Protein 9FN1 (pdb70)

Solvent-accessible surface area: 13747 Å² total; per-residue (Å²): 165,157,74,66,102,38,68,85,16,92,72,94,18,129,116,52,36,91,65,20,155,65,65,67,144,114,6,81,95,13,97,123,45,1,103,94,0,79,188,107,51,58,136,106,137,0,141,72,60,60,107,95,32,131,45,34,49,69,120,30,82,171,14,64,101,88,79,47,135,57,78,177,106,18,98,65,84,86,94,31,97,113,110,72,127,57,44,73,112,130,110,40,103,144,67,104,111,124,135,107,63,74,113,58,25,112,84,116,93,65,87,116,59,111,57,62,101,95,123,99,70,110,121,112,98,48,55,99,122,150,61,33,78,70,137,102,75,141,45,132,99,114,95,124,132,85,93,89,84,89,54,68,109,103,127,84,149,90

Structure (mmCIF, N/CA/C/O backbone):
data_9FN1
#
_entry.id   9FN1
#
_cell.length_a   1.00
_cell.length_b   1.00
_cell.length_c   1.00
_cell.angle_alpha   90.00
_cell.angle_beta   90.00
_cell.angle_gamma   90.00
#
_symmetry.space_group_name_H-M   'P 1'
#
loop_
_atom_site.group_PDB
_atom_site.id
_atom_site.type_symbol
_atom_site.label_atom_id
_atom_site.label_alt_id
_atom_site.label_comp_id
_atom_site.label_asym_id
_atom_site.label_entity_id
_atom_site.label_seq_id
_atom_site.pdbx_PDB_ins_code
_atom_site.Cartn_x
_atom_site.Cartn_y
_atom_site.Cartn_z
_atom_site.occupancy
_atom_site.B_iso_or_equiv
_atom_site.auth_seq_id
_atom_site.auth_comp_id
_atom_site.auth_asym_id
_atom_site.auth_atom_id
_atom_site.pdbx_PDB_model_num
ATOM 1 N N . GLU A 1 15 ? 475.979 522.662 457.889 1.00 133.52 15 GLU U N 1
ATOM 2 C CA . GLU A 1 15 ? 475.852 523.535 459.048 1.00 133.52 15 GLU U CA 1
ATOM 3 C C . GLU A 1 15 ? 476.554 524.862 458.802 1.00 133.52 15 GLU U C 1
ATOM 4 O O . GLU A 1 15 ? 477.719 525.054 459.161 1.00 133.52 15 GLU U O 1
ATOM 10 N N . LYS A 1 16 ? 475.807 525.774 458.180 1.00 131.52 16 LYS U N 1
ATOM 11 C CA . LYS A 1 16 ? 476.386 527.020 457.693 1.00 131.52 16 LYS U CA 1
ATOM 12 C C . LYS A 1 16 ? 476.903 527.869 458.844 1.00 131.52 16 LYS U C 1
ATOM 13 O O . LYS A 1 16 ? 477.945 528.524 458.729 1.00 131.52 16 LYS U O 1
ATOM 19 N N . ALA A 1 17 ? 476.194 527.856 459.971 1.00 118.65 17 ALA U N 1
ATOM 20 C CA . ALA A 1 17 ? 476.735 528.442 461.188 1.00 118.65 17 ALA U CA 1
ATOM 21 C C . ALA A 1 17 ? 478.047 527.774 461.559 1.00 118.65 17 ALA U C 1
ATOM 22 O O . ALA A 1 17 ? 479.068 528.442 461.761 1.00 118.65 17 ALA U O 1
ATOM 24 N N . ASN A 1 18 ? 478.049 526.443 461.612 1.00 120.42 18 ASN U N 1
ATOM 25 C CA . ASN A 1 18 ? 479.298 525.745 461.858 1.00 120.42 18 ASN U CA 1
ATOM 26 C C . ASN A 1 18 ? 480.287 525.994 460.737 1.00 120.42 18 ASN U C 1
ATOM 27 O O . ASN A 1 18 ? 481.499 525.961 460.964 1.00 120.42 18 ASN U O 1
ATOM 32 N N . LEU A 1 19 ? 479.797 526.283 459.533 1.00 113.83 19 LEU U N 1
ATOM 33 C CA . LEU A 1 19 ? 480.702 526.667 458.461 1.00 113.83 19 LEU U CA 1
ATOM 34 C C . LEU A 1 19 ? 481.402 527.978 458.783 1.00 113.83 19 LEU U C 1
ATOM 35 O O . LEU A 1 19 ? 482.616 528.110 458.607 1.00 113.83 19 LEU U O 1
ATOM 40 N N . ILE A 1 20 ? 480.649 528.971 459.239 1.00 104.74 20 ILE U N 1
ATOM 41 C CA . ILE A 1 20 ? 481.283 530.209 459.663 1.00 104.74 20 ILE U CA 1
ATOM 42 C C . ILE A 1 20 ? 482.029 530.016 460.974 1.00 104.74 20 ILE U C 1
ATOM 43 O O . ILE A 1 20 ? 483.055 530.657 461.217 1.00 104.74 20 ILE U O 1
ATOM 48 N N . THR A 1 21 ? 481.543 529.121 461.830 1.00 100.09 21 THR U N 1
ATOM 49 C CA . THR A 1 21 ? 482.306 528.701 463.001 1.00 100.09 21 THR U CA 1
ATOM 50 C C . THR A 1 21 ? 483.6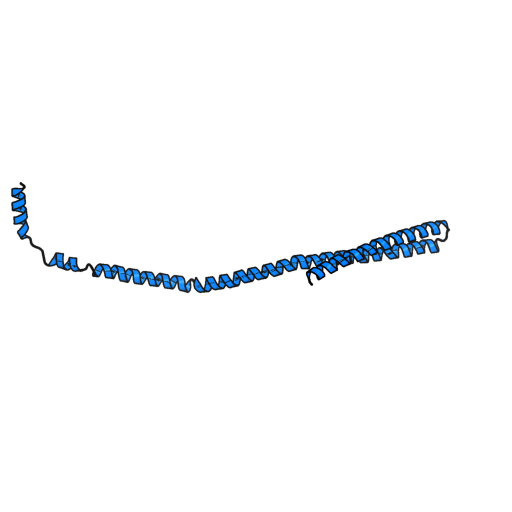58 528.102 462.639 1.00 100.09 21 THR U C 1
ATOM 51 O O . THR A 1 21 ? 484.692 528.501 463.183 1.00 100.09 21 THR U O 1
ATOM 55 N N . ASN A 1 22 ? 483.673 527.161 461.700 1.00 95.92 22 ASN U N 1
ATOM 56 C CA . ASN A 1 22 ? 484.914 526.491 461.336 1.00 95.92 22 ASN U CA 1
ATOM 57 C C . ASN A 1 22 ? 485.973 527.468 460.863 1.00 95.92 22 ASN U C 1
ATOM 58 O O . ASN A 1 22 ? 487.127 527.391 461.290 1.00 95.92 22 ASN U O 1
ATOM 63 N N . ALA A 1 23 ? 485.589 528.427 460.029 1.00 90.01 23 ALA U N 1
ATOM 64 C CA . ALA A 1 23 ? 486.535 529.440 459.577 1.00 90.01 23 ALA U CA 1
ATOM 65 C C . ALA A 1 23 ? 487.126 530.193 460.753 1.00 90.01 23 ALA U C 1
ATOM 66 O O . ALA A 1 23 ? 488.342 530.385 460.849 1.00 90.01 23 ALA U O 1
ATOM 68 N N . LYS A 1 24 ? 486.274 530.607 461.668 1.00 90.43 24 LYS U N 1
ATOM 69 C CA . LYS A 1 24 ? 486.725 531.317 462.847 1.00 90.43 24 LYS U CA 1
ATOM 70 C C . LYS A 1 24 ? 487.582 530.428 463.731 1.00 90.43 24 LYS U C 1
ATOM 71 O O . LYS A 1 24 ? 488.456 530.925 464.447 1.00 90.43 24 LYS U O 1
ATOM 77 N N . VAL A 1 25 ? 487.372 529.115 463.666 1.00 87.81 25 VAL U N 1
ATOM 78 C CA . VAL A 1 25 ? 488.252 528.170 464.351 1.00 87.81 25 VAL U CA 1
ATOM 79 C C . VAL A 1 25 ? 489.653 528.187 463.746 1.00 87.81 25 VAL U C 1
ATOM 80 O O . VAL A 1 25 ? 490.640 528.432 464.446 1.00 87.81 25 VAL U O 1
ATOM 84 N N . HIS A 1 26 ? 489.756 527.986 462.433 1.00 85.84 26 HIS U N 1
ATOM 85 C CA . HIS A 1 26 ? 491.057 527.926 461.774 1.00 85.84 26 HIS U CA 1
ATOM 86 C C . HIS A 1 26 ? 491.878 529.180 461.980 1.00 85.84 26 HIS U C 1
ATOM 87 O O . HIS A 1 26 ? 493.109 529.120 461.970 1.00 85.84 26 HIS U O 1
ATOM 94 N N . ILE A 1 27 ? 491.229 530.320 462.151 1.00 84.76 27 ILE U N 1
ATOM 95 C CA . ILE A 1 27 ? 491.969 531.544 462.418 1.00 84.76 27 ILE U CA 1
ATOM 96 C C . ILE A 1 27 ? 492.845 531.382 463.651 1.00 84.76 27 ILE U C 1
ATOM 97 O O . ILE A 1 27 ? 493.962 531.906 463.710 1.00 84.76 27 ILE U O 1
ATOM 102 N N . HIS A 1 28 ? 492.369 530.639 464.648 1.00 88.68 28 HIS U N 1
ATOM 103 C CA . HIS A 1 28 ? 493.171 530.453 465.852 1.00 88.68 28 HIS U CA 1
ATOM 104 C C . HIS A 1 28 ? 494.349 529.513 465.649 1.00 88.68 28 HIS U C 1
ATOM 105 O O . HIS A 1 28 ? 495.410 529.723 466.245 1.00 88.68 28 HIS U O 1
ATOM 112 N N . LYS A 1 29 ? 494.206 528.498 464.800 1.00 85.81 29 LYS U N 1
ATOM 113 C CA . LYS A 1 29 ? 495.347 527.649 464.488 1.00 85.81 29 LYS U CA 1
ATOM 114 C C . LYS A 1 29 ? 496.415 528.444 463.775 1.00 85.81 29 LYS U C 1
ATOM 115 O O . LYS A 1 29 ? 497.592 528.402 464.142 1.00 85.81 29 LYS U O 1
ATOM 121 N N . LEU A 1 30 ? 496.003 529.217 462.781 1.00 86.28 30 LEU U N 1
ATOM 122 C CA . LEU A 1 30 ? 496.942 530.011 462.016 1.00 86.28 30 LEU U CA 1
ATOM 123 C C . LEU A 1 30 ? 497.675 530.976 462.923 1.00 86.28 30 LEU U C 1
ATOM 124 O O . LEU A 1 30 ? 498.882 531.181 462.786 1.00 86.28 30 LEU U O 1
ATOM 129 N N . ASN A 1 31 ? 496.964 531.556 463.873 1.00 89.10 31 ASN U N 1
ATOM 130 C CA . ASN A 1 31 ? 497.604 532.428 464.841 1.00 89.10 31 ASN U CA 1
ATOM 131 C C . ASN A 1 31 ? 498.528 531.663 465.776 1.00 89.10 31 ASN U C 1
ATOM 132 O O . ASN A 1 31 ? 499.604 532.156 466.125 1.00 89.10 31 ASN U O 1
ATOM 137 N N . LEU A 1 32 ? 498.141 530.451 466.174 1.00 93.59 32 LEU U N 1
ATOM 138 C CA . LEU A 1 32 ? 498.977 529.649 467.068 1.00 93.59 32 LEU U CA 1
ATOM 139 C C . LEU A 1 32 ? 500.365 529.384 466.496 1.00 93.59 32 LEU U C 1
ATOM 140 O O . LEU A 1 32 ? 501.381 529.618 467.160 1.00 93.59 32 LEU U O 1
ATOM 145 N N . VAL A 1 33 ? 500.426 528.922 465.253 1.00 92.70 33 VAL U N 1
ATOM 146 C CA . VAL A 1 33 ? 501.703 528.684 464.591 1.00 92.70 33 VAL U CA 1
ATOM 147 C C . VAL A 1 33 ? 502.516 529.964 464.496 1.00 92.70 33 VAL U C 1
ATOM 148 O O . VAL A 1 33 ? 503.737 529.956 464.679 1.00 92.70 33 VAL U O 1
ATOM 152 N N . ASN A 1 34 ? 501.849 531.090 464.266 1.00 94.26 34 ASN U N 1
ATOM 153 C CA . ASN A 1 34 ? 502.560 532.355 464.152 1.00 94.26 34 ASN U CA 1
ATOM 154 C C . ASN A 1 34 ? 503.258 532.723 465.444 1.00 94.26 34 ASN U C 1
ATOM 155 O O . ASN A 1 34 ? 504.253 533.453 465.423 1.00 94.26 34 ASN U O 1
ATOM 160 N N . ARG A 1 35 ? 502.762 532.236 466.573 1.00 98.55 35 ARG U N 1
ATOM 161 C CA . ARG A 1 35 ? 503.533 532.370 467.798 1.00 98.55 35 ARG U CA 1
ATOM 162 C C . ARG A 1 35 ? 504.802 531.540 467.702 1.00 98.55 35 ARG U C 1
ATOM 163 O O . ARG A 1 35 ? 505.911 532.032 467.940 1.00 98.55 35 ARG U O 1
ATOM 171 N N . ASN A 1 36 ? 504.640 530.276 467.315 1.00 108.44 36 ASN U N 1
ATOM 172 C CA . ASN A 1 36 ? 505.718 529.296 467.367 1.00 108.44 36 ASN U CA 1
ATOM 173 C C . ASN A 1 36 ? 506.906 529.705 466.510 1.00 108.44 36 ASN U C 1
ATOM 174 O O . ASN A 1 36 ? 508.045 529.737 466.985 1.00 108.44 36 ASN U O 1
ATOM 179 N N . TYR A 1 37 ? 506.659 530.063 465.260 1.00 111.09 37 TYR U N 1
ATOM 180 C CA . TYR A 1 37 ? 507.760 530.444 464.390 1.00 111.09 37 TYR U CA 1
ATOM 181 C C . TYR A 1 37 ? 508.391 531.761 464.791 1.00 111.09 37 TYR U C 1
ATOM 182 O O . TYR A 1 37 ? 509.586 531.966 464.560 1.00 111.09 37 TYR U O 1
ATOM 191 N N . THR A 1 38 ? 507.626 532.659 465.397 1.00 107.43 38 THR U N 1
ATOM 192 C CA . THR A 1 38 ? 508.241 533.861 465.938 1.00 107.43 38 THR U CA 1
ATOM 193 C C . THR A 1 38 ? 509.328 533.538 466.952 1.00 107.43 38 THR U C 1
ATOM 194 O O . THR A 1 38 ? 510.403 534.148 466.929 1.00 107.43 38 THR U O 1
ATOM 198 N N . LYS A 1 39 ? 509.084 532.571 467.836 1.00 117.77 39 LYS U N 1
ATOM 199 C CA . LYS A 1 39 ? 510.112 532.182 468.798 1.00 117.77 39 LYS U CA 1
ATOM 200 C C . LYS A 1 39 ? 511.362 531.642 468.111 1.00 117.77 39 LYS U C 1
ATOM 201 O O . LYS A 1 39 ? 512.484 532.075 468.400 1.00 117.77 39 LYS U O 1
ATOM 207 N N . ARG A 1 40 ? 511.180 530.720 467.166 1.00 119.18 40 ARG U N 1
ATOM 208 C CA . ARG A 1 40 ? 512.313 530.139 466.457 1.00 119.18 40 ARG U CA 1
ATOM 209 C C . ARG A 1 40 ? 513.091 531.177 465.676 1.00 119.18 40 ARG U C 1
ATOM 210 O O . ARG A 1 40 ? 514.315 531.074 465.561 1.00 119.18 40 ARG U O 1
ATOM 218 N N . ALA A 1 41 ? 512.409 532.192 465.157 1.00 122.67 41 ALA U N 1
ATOM 219 C CA . ALA A 1 41 ? 513.110 533.255 464.453 1.00 122.67 41 ALA U CA 1
ATOM 220 C C . ALA A 1 41 ? 514.139 533.915 465.352 1.00 122.67 41 ALA U C 1
ATOM 221 O O . ALA A 1 41 ? 515.303 534.077 464.971 1.00 122.67 41 ALA U O 1
ATOM 223 N N . GLU A 1 42 ? 513.733 534.295 466.555 1.00 130.32 42 GLU U N 1
ATOM 224 C CA . GLU A 1 42 ? 514.681 534.906 467.473 1.00 130.32 42 GLU U CA 1
ATOM 225 C C . GLU A 1 42 ? 515.770 533.933 467.894 1.00 130.32 42 GLU U C 1
ATOM 226 O O . GLU A 1 42 ? 516.942 534.314 467.997 1.00 130.32 42 GLU U O 1
ATOM 232 N N . ILE A 1 43 ? 515.407 532.674 468.128 1.00 133.17 43 ILE U N 1
ATOM 233 C CA . ILE A 1 43 ? 516.403 531.662 468.466 1.00 133.17 43 ILE U CA 1
ATOM 234 C C . ILE A 1 43 ? 517.483 531.580 467.399 1.00 133.17 43 ILE U C 1
ATOM 235 O O . ILE A 1 43 ? 518.681 531.576 467.703 1.00 133.17 43 ILE U O 1
ATOM 240 N N . SER A 1 44 ? 517.080 531.553 466.134 1.00 139.06 44 SER U N 1
ATOM 241 C CA . SER A 1 44 ? 518.064 531.531 465.062 1.00 139.06 44 SER U CA 1
ATOM 242 C C . SER A 1 44 ? 518.931 532.777 465.086 1.00 139.06 44 SER U C 1
ATOM 243 O O . SER A 1 44 ? 520.142 532.706 464.852 1.00 139.06 44 SER U O 1
ATOM 246 N N . ARG A 1 45 ? 518.336 533.926 465.386 1.00 142.74 45 ARG U N 1
ATOM 247 C CA . ARG A 1 45 ? 519.113 535.155 465.428 1.00 142.74 45 ARG U CA 1
ATOM 248 C C . ARG A 1 45 ? 520.119 535.144 466.565 1.00 142.74 45 ARG U C 1
ATOM 249 O O . ARG A 1 45 ? 521.220 535.688 466.432 1.00 142.74 45 ARG U O 1
ATOM 257 N N . LYS A 1 46 ? 519.759 534.542 467.692 1.00 143.27 46 LYS U N 1
ATOM 258 C CA . LYS A 1 46 ? 520.720 534.383 468.776 1.00 143.27 46 LYS U CA 1
ATOM 259 C C . LYS A 1 46 ? 521.921 533.541 468.358 1.00 143.27 46 LYS U C 1
ATOM 260 O O . LYS A 1 46 ? 523.070 533.903 468.637 1.00 143.27 46 LYS U O 1
ATOM 266 N N . ASN A 1 47 ? 521.675 532.425 467.672 1.00 147.18 47 ASN U N 1
ATOM 267 C CA . ASN A 1 47 ? 522.768 531.589 467.184 1.00 147.18 47 ASN U CA 1
ATOM 268 C C . ASN A 1 47 ? 523.667 532.326 466.203 1.00 147.18 47 ASN U C 1
ATOM 269 O O . ASN A 1 47 ? 524.891 532.162 466.229 1.00 147.18 47 ASN U O 1
ATOM 274 N N . ALA A 1 48 ? 523.081 533.151 465.340 1.00 156.03 48 ALA U N 1
ATOM 275 C CA . ALA A 1 48 ? 523.882 533.972 464.441 1.00 156.03 48 ALA U CA 1
ATOM 276 C C . ALA A 1 48 ? 524.801 534.898 465.218 1.00 156.03 48 ALA U C 1
ATOM 277 O O . ALA A 1 48 ? 526.003 534.977 464.943 1.00 156.03 48 ALA U O 1
ATOM 279 N N . LYS A 1 49 ? 524.243 535.609 466.193 1.00 154.46 49 LYS U N 1
ATOM 280 C CA . LYS A 1 49 ? 525.033 536.532 466.993 1.00 154.46 49 LYS U CA 1
ATOM 281 C C . LYS A 1 49 ? 526.190 535.817 467.671 1.00 154.46 49 LYS U C 1
ATOM 282 O O . LYS A 1 49 ? 527.307 536.343 467.736 1.00 154.46 49 LYS U O 1
ATOM 288 N N . ILE A 1 50 ? 525.940 534.612 468.177 1.00 158.75 50 ILE U N 1
ATOM 289 C CA . ILE A 1 50 ? 527.007 533.804 468.754 1.00 158.75 50 ILE U CA 1
ATOM 290 C C . ILE A 1 50 ? 528.049 533.441 467.704 1.00 158.75 50 ILE U C 1
ATOM 291 O O . ILE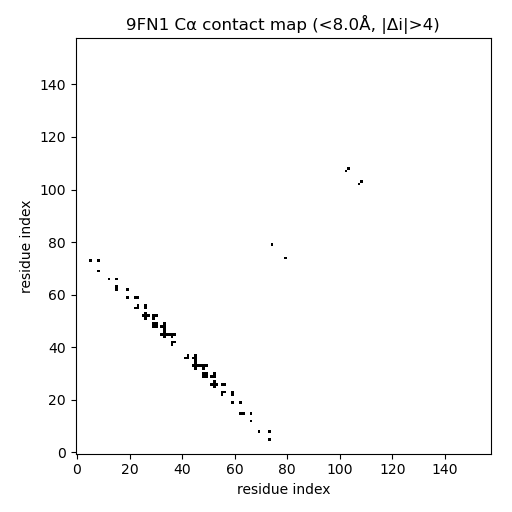 A 1 50 ? 529.253 533.643 467.901 1.00 158.75 50 ILE U O 1
ATOM 296 N N . ALA A 1 51 ? 527.600 532.912 466.565 1.00 165.35 51 ALA U N 1
ATOM 297 C CA . ALA A 1 51 ? 528.536 532.450 465.546 1.00 165.35 51 ALA U CA 1
ATOM 298 C C . ALA A 1 51 ? 529.387 533.578 464.979 1.00 165.35 51 ALA U C 1
ATOM 299 O O . ALA A 1 51 ? 530.535 533.342 464.588 1.00 165.35 51 ALA U O 1
ATOM 301 N N . LEU A 1 52 ? 528.857 534.800 464.913 1.00 166.19 52 LEU U N 1
ATOM 302 C CA . LEU A 1 52 ? 529.725 535.929 464.596 1.00 166.19 52 LEU U CA 1
ATOM 303 C C . LEU A 1 52 ? 530.830 536.067 465.629 1.00 166.19 52 LEU U C 1
ATOM 304 O O . LEU A 1 52 ? 531.997 536.285 465.282 1.00 166.19 52 LEU U O 1
ATOM 309 N N . ARG A 1 53 ? 530.484 535.932 466.906 1.00 163.54 53 ARG U N 1
ATOM 310 C CA . ARG A 1 53 ? 531.490 536.028 467.948 1.00 163.54 53 ARG U CA 1
ATOM 311 C C . ARG A 1 53 ? 532.388 534.805 467.975 1.00 163.54 53 ARG U C 1
ATOM 312 O O . ARG A 1 53 ? 533.526 534.895 468.443 1.00 163.54 53 ARG U O 1
ATOM 320 N N . ARG A 1 54 ? 531.903 533.670 467.472 1.00 168.72 54 ARG U N 1
ATOM 321 C CA . ARG A 1 54 ? 532.780 532.540 467.207 1.00 168.72 54 ARG U CA 1
ATOM 322 C C . ARG A 1 54 ? 533.772 532.836 466.098 1.00 168.72 54 ARG U C 1
ATOM 323 O O . ARG A 1 54 ? 534.779 532.133 465.979 1.00 168.72 54 ARG U O 1
ATOM 331 N N . GLY A 1 55 ? 533.503 533.851 465.283 1.00 172.27 55 GLY U N 1
ATOM 332 C CA . GLY A 1 55 ? 534.175 534.009 464.015 1.00 172.27 55 GLY U CA 1
ATOM 333 C C . GLY A 1 55 ? 533.706 533.048 462.945 1.00 172.27 55 GLY U C 1
ATOM 334 O O . GLY A 1 55 ? 534.271 533.045 461.845 1.00 172.27 55 GLY U O 1
ATOM 335 N N . GLU A 1 56 ? 532.690 532.235 463.232 1.00 172.32 56 GLU U N 1
ATOM 336 C CA . GLU A 1 56 ? 532.147 531.280 462.275 1.00 172.32 56 GLU U CA 1
ATOM 337 C C . GLU A 1 56 ? 531.145 531.965 461.360 1.00 172.32 56 GLU U C 1
ATOM 338 O O . GLU A 1 56 ? 530.006 531.511 461.212 1.00 172.32 56 GLU U O 1
ATOM 344 N N . LYS A 1 57 ? 531.576 533.068 460.751 1.00 167.13 57 LYS U N 1
ATOM 345 C CA . LYS A 1 57 ? 530.662 533.969 460.061 1.00 167.13 57 LYS U CA 1
ATOM 346 C C . LYS A 1 57 ? 529.904 533.268 458.946 1.00 167.13 57 LYS U C 1
ATOM 347 O O . LYS A 1 57 ? 528.801 533.692 458.588 1.00 167.13 57 LYS U O 1
ATOM 353 N N . THR A 1 58 ? 530.465 532.190 458.400 1.00 162.55 58 THR U N 1
ATOM 354 C CA . THR A 1 58 ? 529.711 531.338 457.488 1.00 162.55 58 THR U CA 1
ATOM 355 C C . THR A 1 58 ? 528.432 530.841 458.146 1.00 162.55 58 THR U C 1
ATOM 356 O O . THR A 1 58 ? 527.320 531.139 457.694 1.00 162.55 58 THR U O 1
ATOM 360 N N . ARG A 1 59 ? 528.579 530.111 459.245 1.00 161.73 59 ARG U N 1
ATOM 361 C CA . ARG A 1 59 ? 527.431 529.611 459.990 1.00 161.73 59 ARG U CA 1
ATOM 362 C C . ARG A 1 59 ? 526.570 530.751 460.512 1.00 161.73 59 ARG U C 1
ATOM 363 O O . ARG A 1 59 ? 525.338 530.655 460.521 1.00 161.73 59 ARG U O 1
ATOM 371 N N . ALA A 1 60 ? 527.204 531.850 460.923 1.00 156.94 60 ALA U N 1
ATOM 372 C CA . ALA A 1 60 ? 526.469 533.012 461.410 1.00 156.94 60 ALA U CA 1
ATOM 373 C C . ALA A 1 60 ? 525.493 533.532 460.367 1.00 156.94 60 ALA U C 1
ATOM 374 O O . ALA A 1 60 ? 524.304 533.712 460.654 1.00 156.94 60 ALA U O 1
ATOM 376 N N . LYS A 1 61 ? 525.963 533.775 459.149 1.00 153.35 61 LYS U N 1
ATOM 377 C CA . LYS A 1 61 ? 525.030 534.253 458.144 1.00 153.35 61 LYS U CA 1
ATOM 378 C C . LYS A 1 61 ? 524.058 533.157 457.732 1.00 153.35 61 LYS U C 1
ATOM 379 O O . LYS A 1 61 ? 522.960 533.463 457.257 1.00 153.35 61 LYS U O 1
ATOM 385 N N . ASN A 1 62 ? 524.409 531.893 457.965 1.00 148.51 62 ASN U N 1
ATOM 386 C CA . ASN A 1 62 ? 523.467 530.810 457.710 1.00 148.51 62 ASN U CA 1
ATOM 387 C C . ASN A 1 62 ? 522.316 530.817 458.705 1.00 148.51 62 ASN U C 1
ATOM 388 O O . ASN A 1 62 ? 521.157 530.639 458.316 1.00 148.51 62 ASN U O 1
ATOM 393 N N . PHE A 1 63 ? 522.605 531.036 459.989 1.00 148.32 63 PHE U N 1
ATOM 394 C CA . PHE A 1 63 ? 521.525 531.272 460.939 1.00 148.32 63 PHE U CA 1
ATOM 395 C C . PHE A 1 63 ? 520.676 532.458 460.517 1.00 148.32 63 PHE U C 1
ATOM 396 O O . PHE A 1 63 ? 519.444 532.389 460.537 1.00 148.32 63 PHE U O 1
ATOM 404 N N . LEU A 1 64 ? 521.319 533.533 460.073 1.00 142.46 64 LEU U N 1
ATOM 405 C CA . LEU A 1 64 ? 520.571 534.658 459.535 1.00 142.46 64 LEU U CA 1
ATOM 406 C C . LEU A 1 64 ? 519.746 534.251 458.328 1.00 142.46 64 LEU U C 1
ATOM 407 O O . LEU A 1 64 ? 518.593 534.671 458.190 1.00 142.46 64 LEU U O 1
ATOM 412 N N . ILE A 1 65 ? 520.290 533.385 457.477 1.00 140.65 65 ILE U N 1
ATOM 413 C CA . ILE A 1 65 ? 519.517 532.911 456.337 1.00 140.65 65 ILE U CA 1
ATOM 414 C C . ILE A 1 65 ? 518.299 532.137 456.811 1.00 140.65 65 ILE U C 1
ATOM 415 O O . ILE A 1 65 ? 517.177 532.364 456.347 1.00 140.65 65 ILE U O 1
ATOM 420 N N . GLN A 1 66 ? 518.493 531.230 457.760 1.00 136.42 66 GLN U N 1
ATOM 421 C CA . GLN A 1 66 ? 517.359 530.483 458.284 1.00 136.42 66 GLN U CA 1
ATOM 422 C C . GLN A 1 66 ? 516.436 531.368 459.108 1.00 136.42 66 GLN U C 1
ATOM 423 O O . GLN A 1 66 ? 515.218 531.167 459.109 1.00 136.42 66 GLN U O 1
ATOM 429 N N . TYR A 1 67 ? 517.000 532.333 459.829 1.00 136.67 67 TYR U N 1
ATOM 430 C CA . TYR A 1 67 ? 516.205 533.336 460.531 1.00 136.67 67 TYR U CA 1
ATOM 431 C C . TYR A 1 67 ? 515.164 533.978 459.617 1.00 136.67 67 TYR U C 1
ATOM 432 O O . TYR A 1 67 ? 513.957 533.799 459.806 1.00 136.67 67 TYR U O 1
ATOM 441 N N . LYS A 1 68 ? 515.610 534.693 458.586 1.00 130.40 68 LYS U N 1
ATOM 442 C CA . LYS A 1 68 ? 514.645 535.320 457.693 1.00 130.40 68 LYS U CA 1
ATOM 443 C C . LYS A 1 68 ? 513.888 534.320 456.840 1.00 130.40 68 LYS U C 1
ATOM 444 O O . LYS A 1 68 ? 512.965 534.718 456.125 1.00 130.40 68 LYS U O 1
ATOM 450 N N . SER A 1 69 ? 514.241 533.043 456.909 1.00 123.97 69 SER U N 1
ATOM 451 C CA . SER A 1 69 ? 513.456 532.024 456.230 1.00 123.97 69 SER U CA 1
ATOM 452 C C . SER A 1 69 ? 512.061 531.893 456.824 1.00 123.97 69 SER U C 1
ATOM 453 O O . SER A 1 69 ? 511.123 531.515 456.116 1.00 123.97 69 SER U O 1
ATOM 456 N N . TYR A 1 70 ? 511.906 532.168 458.116 1.00 115.43 70 TYR U N 1
ATOM 457 C CA . TYR A 1 70 ? 510.592 532.094 458.747 1.00 115.43 70 TYR U CA 1
ATOM 458 C C . TYR A 1 70 ? 509.722 533.307 458.448 1.00 115.43 70 TYR U C 1
ATOM 459 O O . TYR A 1 70 ? 508.522 533.161 458.193 1.00 115.43 70 TYR U O 1
ATOM 468 N N . ASN A 1 71 ? 510.319 534.497 458.439 1.00 114.38 71 ASN U N 1
ATOM 469 C CA . ASN A 1 71 ? 509.551 535.733 458.343 1.00 114.38 71 ASN U CA 1
ATOM 470 C C . ASN A 1 71 ? 508.614 535.732 457.151 1.00 114.38 71 ASN U C 1
ATOM 471 O O . ASN A 1 71 ? 507.458 536.152 457.263 1.00 114.38 71 ASN U O 1
ATOM 476 N N . ALA A 1 72 ? 509.081 535.261 456.003 1.00 109.55 72 ALA U N 1
ATOM 477 C CA . ALA A 1 72 ? 508.187 535.177 454.859 1.00 109.55 72 ALA U CA 1
ATOM 478 C C . ALA A 1 72 ? 507.022 534.249 455.156 1.00 109.55 72 ALA U C 1
ATOM 479 O O . ALA A 1 72 ? 505.879 534.530 454.776 1.00 109.55 72 ALA U O 1
ATOM 481 N N . LYS A 1 73 ? 507.285 533.156 455.866 1.00 105.87 73 LYS U N 1
ATOM 482 C CA . LYS A 1 73 ? 506.230 532.197 456.160 1.00 105.87 73 LYS U CA 1
ATOM 483 C C . LYS A 1 73 ? 505.219 532.750 457.147 1.00 105.87 73 LYS U C 1
ATOM 484 O O . LYS A 1 73 ? 504.032 532.421 457.057 1.00 105.87 73 LYS U O 1
ATOM 490 N N . ILE A 1 74 ? 505.655 533.579 458.093 1.00 103.80 74 ILE U N 1
ATOM 491 C CA . ILE A 1 74 ? 504.698 534.264 458.955 1.00 103.80 74 ILE U CA 1
ATOM 492 C C . ILE A 1 74 ? 503.827 535.211 458.142 1.00 103.80 74 ILE U C 1
ATOM 493 O O . ILE A 1 74 ? 502.595 535.189 458.237 1.00 103.80 74 ILE U O 1
ATOM 498 N N . ASP A 1 75 ? 504.449 536.025 457.295 1.00 99.65 75 ASP U N 1
ATOM 499 C CA . ASP A 1 75 ? 503.669 536.892 456.430 1.00 99.65 75 ASP U CA 1
ATOM 500 C C . ASP A 1 75 ? 502.727 536.087 455.555 1.00 99.65 75 ASP U C 1
ATOM 501 O O . ASP A 1 75 ? 501.589 536.501 455.317 1.00 99.65 75 ASP U O 1
ATOM 506 N N . ARG A 1 76 ? 503.166 534.924 455.087 1.00 99.24 76 ARG U N 1
ATOM 507 C CA . ARG A 1 76 ? 502.270 534.086 454.303 1.00 99.24 76 ARG U CA 1
ATOM 508 C C . ARG A 1 76 ? 501.011 533.750 455.082 1.00 99.24 76 ARG U C 1
ATOM 509 O O . ARG A 1 76 ? 499.903 533.785 454.539 1.00 99.24 76 ARG U O 1
ATOM 517 N N . SER A 1 77 ? 501.163 533.434 456.361 1.00 94.00 77 SER U N 1
ATOM 518 C CA . SER A 1 77 ? 500.007 533.156 457.201 1.00 94.00 77 SER U CA 1
ATOM 519 C C . SER A 1 77 ? 499.116 534.379 457.381 1.00 94.00 77 SER U C 1
ATOM 520 O O . SER A 1 77 ? 497.924 534.340 457.056 1.00 94.00 77 SER U O 1
ATOM 523 N N . ASN A 1 78 ? 499.695 535.500 457.822 1.00 95.37 78 ASN U N 1
ATOM 524 C CA . ASN A 1 78 ? 498.903 536.695 458.108 1.00 95.37 78 ASN U CA 1
ATOM 525 C C . ASN A 1 78 ? 498.020 537.098 456.949 1.00 95.37 78 ASN U C 1
ATOM 526 O O . ASN A 1 78 ? 496.850 537.442 457.136 1.00 95.37 78 ASN U O 1
ATOM 531 N N . ASN A 1 79 ? 498.533 537.002 455.743 1.00 87.42 79 ASN U N 1
ATOM 532 C CA . ASN A 1 79 ? 497.747 537.438 454.610 1.00 87.42 79 ASN U CA 1
ATOM 533 C C . ASN A 1 79 ? 496.632 536.449 454.322 1.00 87.42 79 ASN U C 1
ATOM 534 O O . ASN A 1 79 ? 495.528 536.844 453.935 1.00 87.42 79 ASN U O 1
ATOM 539 N N . ILE A 1 80 ? 496.891 535.163 454.534 1.00 81.81 80 ILE U N 1
ATOM 540 C CA . ILE A 1 80 ? 495.837 534.170 454.391 1.00 81.81 80 ILE U CA 1
ATOM 541 C C . ILE A 1 80 ? 494.761 534.347 455.449 1.00 81.81 80 ILE U C 1
ATOM 542 O O . ILE A 1 80 ? 493.571 534.171 455.170 1.00 81.81 80 ILE U O 1
ATOM 547 N 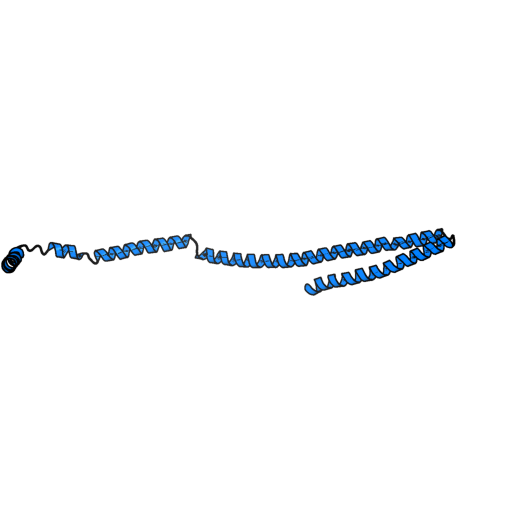N . ARG A 1 81 ? 495.145 534.686 456.675 1.00 85.46 81 ARG U N 1
ATOM 548 C CA . ARG A 1 81 ? 494.152 535.021 457.692 1.00 85.46 81 ARG U CA 1
ATOM 549 C C . ARG A 1 81 ? 493.275 536.196 457.268 1.00 85.46 81 ARG U C 1
ATOM 550 O O . ARG A 1 81 ? 492.045 536.090 457.242 1.00 85.46 81 ARG U O 1
ATOM 558 N N . SER A 1 82 ? 493.892 537.325 456.919 1.00 85.09 82 SER U N 1
ATOM 559 C CA . SER A 1 82 ? 493.123 538.503 456.523 1.00 85.09 82 SER U CA 1
ATOM 560 C C . SER A 1 82 ? 492.195 538.197 455.361 1.00 85.09 82 SER U C 1
ATOM 561 O O . SER A 1 82 ? 491.034 538.613 455.359 1.00 85.09 82 SER U O 1
ATOM 564 N N . LYS A 1 83 ? 492.683 537.457 454.375 1.00 83.29 83 LYS U N 1
ATOM 565 C CA . LYS A 1 83 ? 491.840 537.065 453.257 1.00 83.29 83 LYS U CA 1
ATOM 566 C C . LYS A 1 83 ? 490.611 536.275 453.681 1.00 83.29 83 LYS U C 1
ATOM 567 O O . LYS A 1 83 ? 489.526 536.478 453.130 1.00 83.29 83 LYS U O 1
ATOM 573 N N . ILE A 1 84 ? 490.739 535.377 454.652 1.00 87.45 84 ILE U N 1
ATOM 574 C CA . ILE A 1 84 ? 489.541 534.649 455.061 1.00 87.45 84 ILE U CA 1
ATOM 575 C C . ILE A 1 84 ? 488.612 535.473 455.943 1.00 87.45 84 ILE U C 1
ATOM 576 O O . ILE A 1 84 ? 487.388 535.351 455.833 1.00 87.45 84 ILE U O 1
ATOM 581 N N . GLU A 1 85 ? 489.141 536.337 456.809 1.00 94.19 85 GLU U N 1
ATOM 582 C CA . GLU A 1 85 ? 488.248 537.216 457.564 1.00 94.19 85 GLU U CA 1
ATOM 583 C C . GLU A 1 85 ? 487.370 538.045 456.642 1.00 94.19 85 GLU U C 1
ATOM 584 O O . GLU A 1 85 ? 486.157 538.146 456.847 1.00 94.19 85 GLU U O 1
ATOM 590 N N . ARG A 1 86 ? 487.955 538.596 455.592 1.00 85.35 86 ARG U N 1
ATOM 591 C CA . ARG A 1 86 ? 487.182 539.374 454.642 1.00 85.35 86 ARG U CA 1
ATOM 592 C C . ARG A 1 86 ? 486.132 538.517 453.961 1.00 85.35 86 ARG U C 1
ATOM 593 O O . ARG A 1 86 ? 485.019 538.981 453.704 1.00 85.35 86 ARG U O 1
ATOM 601 N N . GLN A 1 87 ? 486.452 537.266 453.671 1.00 84.64 87 GLN U N 1
ATOM 602 C CA . GLN A 1 87 ? 485.476 536.420 453.003 1.00 84.64 87 GLN U CA 1
ATOM 60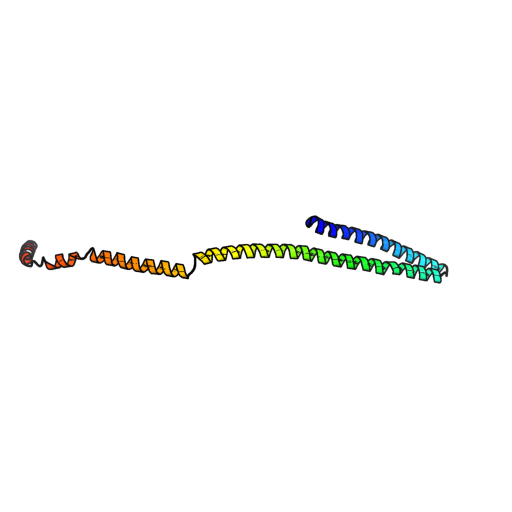3 C C . GLN A 1 87 ? 484.386 535.883 453.918 1.00 84.64 87 GLN U C 1
ATOM 604 O O . GLN A 1 87 ? 483.308 535.542 453.425 1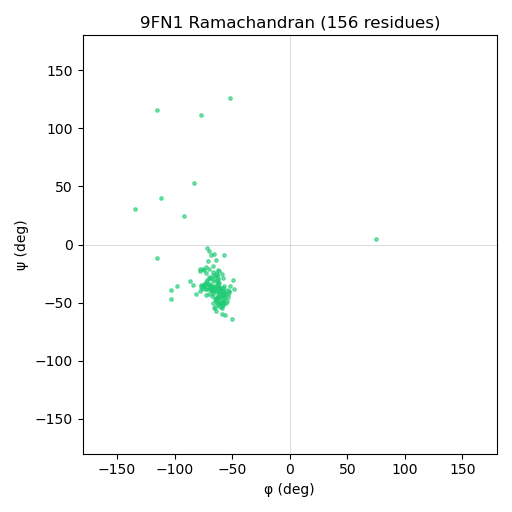.00 84.64 87 GLN U O 1
ATOM 610 N N . ILE A 1 88 ? 484.613 535.804 455.224 1.00 86.39 88 ILE U N 1
ATOM 611 C CA . ILE A 1 88 ? 483.497 535.562 456.135 1.00 86.39 88 ILE U CA 1
ATOM 612 C C . ILE A 1 88 ? 482.500 536.703 456.054 1.00 86.39 88 ILE U C 1
ATOM 613 O O . ILE A 1 88 ? 481.301 536.497 455.832 1.00 86.39 88 ILE U O 1
ATOM 618 N N . GLN A 1 89 ? 483.000 537.928 456.192 1.00 86.61 89 GLN U N 1
ATOM 619 C CA . GLN A 1 89 ? 482.150 539.109 456.218 1.00 86.61 89 GLN U CA 1
ATOM 620 C C . GLN A 1 89 ? 481.259 539.181 454.991 1.00 86.61 89 GLN U C 1
ATOM 621 O O . GLN A 1 89 ? 480.084 539.546 455.089 1.00 86.61 89 GLN U O 1
ATOM 627 N N . ALA A 1 90 ? 481.786 538.813 453.835 1.00 79.46 90 ALA U N 1
ATOM 628 C CA . ALA A 1 90 ? 480.964 538.800 452.640 1.00 79.46 90 ALA U CA 1
ATOM 629 C C . ALA A 1 90 ? 479.829 537.791 452.729 1.00 79.46 90 ALA U C 1
ATOM 630 O O . ALA A 1 90 ? 478.818 537.961 452.047 1.00 79.46 90 ALA U O 1
ATOM 632 N N . ILE A 1 91 ? 479.959 536.751 453.549 1.00 82.56 91 ILE U N 1
ATOM 633 C CA . ILE A 1 91 ? 478.819 535.867 453.768 1.00 82.56 91 ILE U CA 1
ATOM 634 C C . ILE A 1 91 ? 477.889 536.418 454.838 1.00 82.56 91 ILE U C 1
ATOM 635 O O . ILE A 1 91 ? 476.670 536.247 454.757 1.00 82.56 91 ILE U O 1
ATOM 640 N N . GLU A 1 92 ? 478.425 537.083 455.856 1.00 87.79 92 GLU U N 1
ATOM 641 C CA . GLU A 1 92 ? 477.548 537.771 456.796 1.00 87.79 92 GLU U CA 1
ATOM 642 C C . GLU A 1 92 ? 476.696 538.806 456.074 1.00 87.79 92 GLU U C 1
ATOM 643 O O . GLU A 1 92 ? 475.465 538.714 456.065 1.00 87.79 92 GLU U O 1
ATOM 649 N N . GLU A 1 93 ? 477.336 539.776 455.420 1.00 78.71 93 GLU U N 1
ATOM 650 C CA . GLU A 1 93 ? 476.584 540.833 454.751 1.00 78.71 93 GLU U CA 1
ATOM 651 C C . GLU A 1 93 ? 475.718 540.262 453.645 1.00 78.71 93 GLU U C 1
ATOM 652 O O . GLU A 1 93 ? 474.543 540.612 453.522 1.00 78.71 93 GLU U O 1
ATOM 658 N N . GLY A 1 94 ? 476.271 539.352 452.858 1.00 77.61 94 GLY U N 1
ATOM 659 C CA . GLY A 1 94 ? 475.518 538.782 451.761 1.00 77.61 94 GLY U CA 1
ATOM 660 C C . GLY A 1 94 ? 474.268 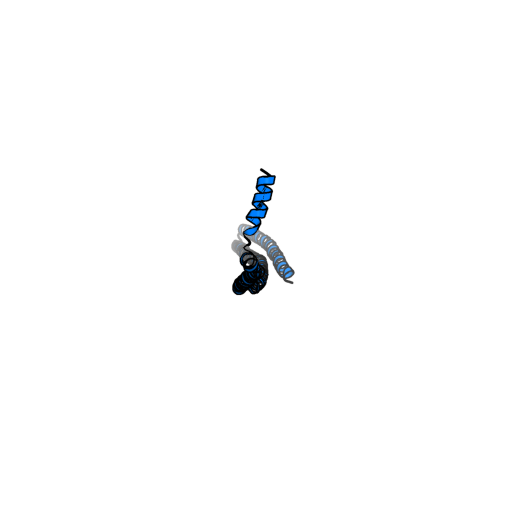538.063 452.219 1.00 77.61 94 GLY U C 1
ATOM 661 O O . GLY A 1 94 ? 473.209 538.187 451.603 1.00 77.61 94 GLY U O 1
ATOM 662 N N . GLN A 1 95 ? 474.372 537.301 453.301 1.00 76.61 95 GLN U N 1
ATOM 663 C CA . GLN A 1 95 ? 473.229 536.534 453.780 1.00 76.61 95 GLN U CA 1
ATOM 664 C C . GLN A 1 95 ? 472.053 537.407 454.200 1.00 76.61 95 GLN U C 1
ATOM 665 O O . GLN A 1 95 ? 470.898 537.020 453.993 1.00 76.61 95 GLN U O 1
ATOM 671 N N . LEU A 1 96 ? 472.301 538.579 454.793 1.00 76.07 96 LEU U N 1
ATOM 672 C CA . LEU A 1 96 ? 471.155 539.428 455.123 1.00 76.07 96 LEU U CA 1
ATOM 673 C C . LEU A 1 96 ? 470.546 540.063 453.886 1.00 76.07 96 LEU U C 1
ATOM 674 O O . LEU A 1 96 ? 469.327 540.235 453.821 1.00 76.07 96 LEU U O 1
ATOM 679 N N . ILE A 1 97 ? 471.364 540.390 452.893 1.00 69.44 97 ILE U N 1
ATOM 680 C CA . ILE A 1 97 ? 470.849 540.964 451.658 1.00 69.44 97 ILE U CA 1
ATOM 681 C C . ILE A 1 97 ? 469.880 539.989 451.015 1.00 69.44 97 ILE U C 1
ATOM 682 O O . ILE A 1 97 ? 468.809 540.373 450.541 1.00 69.44 97 ILE U O 1
ATOM 687 N N . SER A 1 98 ? 470.258 538.715 450.964 1.00 70.31 98 SER U N 1
ATOM 688 C CA . SER A 1 98 ? 469.394 537.699 450.375 1.00 70.31 98 SER U CA 1
ATOM 689 C C . SER A 1 98 ? 468.008 537.701 451.001 1.00 70.31 98 SER U C 1
ATOM 690 O O . SER A 1 98 ? 467.003 537.589 450.292 1.00 70.31 98 SER U O 1
ATOM 693 N N . GLN A 1 99 ? 467.919 537.775 452.327 1.00 74.46 99 GLN U N 1
ATOM 694 C CA . GLN A 1 99 ? 466.594 537.721 452.937 1.00 74.46 99 GLN U CA 1
ATOM 695 C C . GLN A 1 99 ? 465.815 538.996 452.652 1.00 74.46 99 GLN U C 1
ATOM 696 O O . GLN A 1 99 ? 464.602 538.948 452.422 1.00 74.46 99 GLN U O 1
ATOM 702 N N . THR A 1 100 ? 466.496 540.145 452.662 1.00 68.24 100 THR U N 1
ATOM 703 C CA . THR A 1 100 ? 465.850 541.398 452.288 1.00 68.24 100 THR U CA 1
ATOM 704 C C . THR A 1 100 ? 465.168 541.273 450.940 1.00 68.24 100 THR U C 1
ATOM 705 O O . THR A 1 100 ? 464.044 541.742 450.756 1.00 68.24 100 THR U O 1
ATOM 709 N N . GLY A 1 101 ? 465.820 540.609 449.997 1.00 73.29 101 GLY U N 1
ATOM 710 C CA . GLY A 1 101 ? 465.221 540.403 448.695 1.00 73.29 101 GLY U CA 1
ATOM 711 C C . GLY A 1 101 ? 463.935 539.605 448.715 1.00 73.29 101 GLY U C 1
ATOM 712 O O . GLY A 1 101 ? 463.040 539.851 447.907 1.00 73.29 101 GLY U O 1
ATOM 713 N N . SER A 1 102 ? 463.814 538.650 449.632 1.00 74.15 102 SER U N 1
ATOM 714 C CA . SER A 1 102 ? 462.613 537.821 449.670 1.00 74.15 102 SER U CA 1
ATOM 715 C C . SER A 1 102 ? 461.389 538.517 450.250 1.00 74.15 102 SER U C 1
ATOM 716 O O . SER A 1 102 ? 460.268 538.259 449.805 1.00 74.15 102 SER U O 1
ATOM 719 N N . ILE A 1 103 ? 461.558 539.383 451.244 1.00 71.04 103 ILE U N 1
ATOM 720 C CA . ILE A 1 103 ? 460.415 540.164 451.713 1.00 71.04 103 ILE U CA 1
ATOM 721 C C . ILE A 1 103 ? 459.974 541.207 450.689 1.00 71.04 103 ILE U C 1
ATOM 722 O O . ILE A 1 103 ? 458.773 541.430 450.509 1.00 71.04 103 ILE U O 1
ATOM 727 N N . PHE A 1 104 ? 460.904 541.820 449.961 1.00 67.85 104 PHE U N 1
ATOM 728 C CA . PHE A 1 104 ? 460.479 542.674 448.855 1.00 67.85 104 PHE U CA 1
ATOM 729 C C . PHE A 1 104 ? 459.736 541.881 447.798 1.00 67.85 104 PHE U C 1
ATOM 730 O O . PHE A 1 104 ? 458.879 542.428 447.105 1.00 67.85 104 PHE U O 1
ATOM 738 N N . GLU A 1 105 ? 460.067 540.608 447.633 1.00 75.73 105 GLU U N 1
ATOM 739 C CA . GLU A 1 105 ? 459.236 539.731 446.817 1.00 75.73 105 GLU U CA 1
ATOM 740 C C . GLU A 1 105 ? 457.873 539.472 447.453 1.00 75.73 105 GLU U C 1
ATOM 741 O O . GLU A 1 105 ? 456.866 539.362 446.748 1.00 75.73 105 GLU U O 1
ATOM 747 N N . GLY A 1 106 ? 457.812 539.357 448.777 1.00 71.45 106 GLY U N 1
ATOM 748 C CA . GLY A 1 106 ? 456.518 539.240 449.433 1.00 71.45 106 GLY U CA 1
ATOM 749 C C . GLY A 1 106 ? 455.654 540.479 449.300 1.00 71.45 106 GLY U C 1
ATOM 750 O O . GLY A 1 106 ? 454.440 540.379 449.111 1.00 71.45 106 GLY U O 1
ATOM 751 N N . ILE A 1 107 ? 456.269 541.657 449.366 1.00 67.34 107 ILE U N 1
ATOM 752 C CA . ILE A 1 107 ? 455.552 542.902 449.113 1.00 67.34 107 ILE U CA 1
ATOM 753 C C . ILE A 1 107 ? 454.968 542.914 447.706 1.00 67.34 107 ILE U C 1
ATOM 754 O O . ILE A 1 107 ? 453.776 543.172 447.518 1.00 67.34 107 ILE U O 1
ATOM 759 N N . ARG A 1 108 ? 455.787 542.612 446.703 1.00 74.67 108 ARG U N 1
ATOM 760 C CA . ARG A 1 108 ? 455.310 542.574 445.324 1.00 74.67 108 ARG U CA 1
ATOM 761 C C . ARG A 1 108 ? 454.102 541.662 445.139 1.00 74.67 108 ARG U C 1
ATOM 762 O O . ARG A 1 108 ? 453.106 542.062 444.534 1.00 74.67 108 ARG U O 1
ATOM 770 N N . ASP A 1 109 ? 454.154 540.441 445.646 1.00 82.04 109 ASP U N 1
ATOM 771 C CA . ASP A 1 109 ? 453.055 539.527 445.343 1.00 82.04 109 ASP U CA 1
ATOM 772 C C . ASP A 1 109 ? 451.764 539.864 446.061 1.00 82.04 109 ASP U C 1
ATOM 773 O O . ASP A 1 109 ? 450.772 539.163 445.847 1.00 82.04 109 ASP U O 1
ATOM 778 N N . GLU A 1 110 ? 451.738 540.877 446.916 1.00 78.86 110 GLU U N 1
ATOM 779 C CA . GLU A 1 110 ? 450.465 541.392 447.403 1.00 78.86 110 GLU U CA 1
ATOM 780 C C . GLU A 1 110 ? 450.043 542.693 446.739 1.00 78.86 110 GLU U C 1
ATOM 781 O O . GLU A 1 110 ? 448.859 542.862 446.444 1.00 78.86 110 GLU U O 1
ATOM 787 N N . LEU A 1 111 ? 450.970 543.616 446.481 1.00 69.78 111 LEU U N 1
ATOM 788 C CA . LEU A 1 111 ? 450.608 544.792 445.701 1.00 69.78 111 LEU U CA 1
ATOM 789 C C . LEU A 1 111 ? 449.935 544.383 444.400 1.00 69.78 111 LEU U C 1
ATOM 790 O O . LEU A 1 111 ? 449.010 545.053 443.936 1.00 69.78 111 LEU U O 1
ATOM 795 N N . LYS A 1 112 ? 450.377 543.278 443.801 1.00 73.88 112 LYS U N 1
ATOM 796 C CA . LYS A 1 112 ? 449.737 542.789 442.585 1.00 73.88 112 LYS U CA 1
ATOM 797 C C . LYS A 1 112 ? 448.293 542.387 442.844 1.00 73.88 112 LYS U C 1
ATOM 798 O O . LYS A 1 112 ? 447.412 542.631 442.014 1.00 73.88 112 LYS U O 1
ATOM 804 N N . TYR A 1 113 ? 448.036 541.752 443.980 1.00 79.05 113 TYR U N 1
ATOM 805 C CA . TYR A 1 113 ? 446.702 541.255 444.290 1.00 79.05 113 TYR U CA 1
ATOM 806 C C . TYR A 1 113 ? 445.736 542.357 444.698 1.00 79.05 113 TYR U C 1
ATOM 807 O O . TYR A 1 113 ? 444.549 542.278 444.377 1.00 79.05 113 TYR U O 1
ATOM 816 N N . ILE A 1 114 ? 446.201 543.376 445.411 1.00 71.92 114 ILE U N 1
ATOM 817 C CA . ILE A 1 114 ? 445.400 544.587 445.570 1.00 71.92 114 ILE U CA 1
ATOM 818 C C . ILE A 1 114 ? 445.133 545.254 444.225 1.00 71.92 114 ILE U C 1
ATOM 819 O O . ILE A 1 114 ? 443.982 545.524 443.873 1.00 71.92 114 ILE U O 1
ATOM 824 N N . ALA A 1 115 ? 446.179 545.514 443.444 1.00 67.76 115 ALA U N 1
ATOM 825 C CA . ALA A 1 115 ? 445.989 546.178 442.156 1.00 67.76 115 ALA U CA 1
ATOM 826 C C . ALA A 1 115 ? 445.126 545.388 441.184 1.00 67.76 115 ALA U C 1
ATOM 827 O O . ALA A 1 115 ? 444.572 545.981 440.258 1.00 67.76 115 ALA U O 1
ATOM 829 N N . THR A 1 116 ? 445.009 544.073 441.348 1.00 73.29 116 THR U N 1
ATOM 830 C CA . THR A 1 116 ? 444.055 543.326 440.533 1.00 73.29 116 THR U CA 1
ATOM 831 C C . THR A 1 116 ? 442.616 543.736 440.817 1.00 73.29 116 THR U C 1
ATOM 832 O O . THR A 1 116 ? 441.796 543.808 439.896 1.00 73.29 116 THR U O 1
ATOM 836 N N . GLU A 1 117 ? 442.289 544.034 442.071 1.00 73.34 117 GLU U N 1
ATOM 837 C CA . GLU A 1 117 ? 440.898 544.226 442.454 1.00 73.34 117 GLU U CA 1
ATOM 838 C C . GLU A 1 117 ? 440.543 545.632 442.917 1.00 73.34 117 GLU U C 1
ATOM 839 O O . GLU A 1 117 ? 439.355 545.928 443.060 1.00 73.34 117 GLU U O 1
ATOM 845 N N . ALA A 1 118 ? 441.518 546.498 443.157 1.00 66.37 118 ALA U N 1
ATOM 846 C CA . ALA A 1 118 ? 441.332 547.937 443.082 1.00 66.37 118 ALA U CA 1
ATOM 847 C C . ALA A 1 118 ? 441.659 548.496 441.708 1.00 66.37 118 ALA U C 1
ATOM 848 O O . ALA A 1 118 ? 442.027 549.665 441.605 1.00 66.37 118 ALA U O 1
ATOM 850 N N . SER A 1 119 ? 441.573 547.679 440.667 1.00 59.72 119 SER U N 1
ATOM 851 C CA . SER A 1 119 ? 441.830 548.130 439.308 1.00 59.72 119 SER U CA 1
ATOM 852 C C . SER A 1 119 ? 441.014 549.371 438.963 1.00 59.72 119 SER U C 1
ATOM 853 O O . SER A 1 119 ? 439.783 549.341 439.051 1.00 59.72 119 SER U O 1
ATOM 856 N N . PRO A 1 120 ? 441.652 550.444 438.495 1.00 57.31 120 PRO U N 1
ATOM 857 C CA . PRO A 1 120 ? 440.906 551.643 438.091 1.00 57.31 120 PRO U CA 1
ATOM 858 C C . PRO A 1 120 ? 439.989 551.397 436.910 1.00 57.31 120 PRO U C 1
ATOM 859 O O . PRO A 1 120 ? 439.175 552.266 436.588 1.00 57.31 120 PRO U O 1
ATOM 863 N N . ALA A 1 121 ? 440.138 550.273 436.218 1.00 61.99 121 ALA U N 1
ATOM 864 C CA . ALA A 1 121 ? 439.178 549.895 435.189 1.00 61.99 121 ALA U CA 1
ATOM 865 C C . ALA A 1 121 ? 437.846 549.489 435.795 1.00 61.99 121 ALA U C 1
ATOM 866 O O . ALA A 1 121 ? 436.810 549.595 435.133 1.00 61.99 121 ALA U O 1
ATOM 868 N N . LYS A 1 122 ? 437.855 548.991 437.024 1.00 63.28 122 LYS U N 1
ATOM 869 C CA . LYS A 1 122 ? 436.655 548.546 437.717 1.00 63.28 122 LYS U CA 1
ATOM 870 C C . LYS A 1 122 ? 436.104 549.598 438.663 1.00 63.28 122 LYS U C 1
ATOM 871 O O . LYS A 1 122 ? 434.888 549.702 438.814 1.00 63.28 122 LYS U O 1
ATOM 877 N N . VAL A 1 123 ? 436.971 550.365 439.321 1.00 61.49 123 VAL U N 1
ATOM 878 C CA . VAL A 1 123 ? 436.518 551.493 440.132 1.00 61.49 123 VAL U CA 1
ATOM 879 C C . VAL A 1 123 ? 435.666 552.450 439.306 1.00 61.49 123 VAL U C 1
ATOM 880 O O . VAL A 1 123 ? 434.564 552.825 439.709 1.00 61.49 123 VAL U O 1
ATOM 884 N N . ALA A 1 124 ? 436.156 552.862 438.144 1.00 62.27 124 ALA U N 1
ATOM 885 C CA . ALA A 1 124 ? 435.381 553.775 437.308 1.00 62.27 124 ALA U CA 1
ATOM 886 C C . ALA A 1 124 ? 434.104 553.154 436.749 1.00 62.27 124 ALA U C 1
ATOM 887 O O . ALA A 1 124 ? 433.128 553.873 436.532 1.00 62.27 124 ALA U O 1
ATOM 889 N N . GLU A 1 125 ? 434.075 551.848 436.491 1.00 69.83 125 GLU U N 1
ATOM 890 C CA . GLU A 1 125 ? 432.832 551.224 436.043 1.00 69.83 125 GLU U CA 1
ATOM 891 C C . GLU A 1 125 ? 431.751 551.309 437.103 1.00 69.83 125 GLU U C 1
ATOM 892 O O . GLU A 1 125 ? 430.666 551.843 436.866 1.00 69.83 125 GLU U O 1
ATOM 898 N N . ILE A 1 126 ? 432.033 550.771 438.285 1.00 62.07 126 ILE U N 1
ATOM 899 C CA . ILE A 1 126 ? 431.049 550.672 439.350 1.00 62.07 126 ILE U CA 1
ATOM 900 C C . ILE A 1 126 ? 430.650 552.040 439.882 1.00 62.07 126 ILE U C 1
ATOM 901 O O . ILE A 1 126 ? 429.548 552.195 440.407 1.00 62.07 126 ILE U O 1
ATOM 906 N N . ALA A 1 127 ? 431.491 553.054 439.720 1.00 66.22 127 ALA U N 1
ATOM 907 C CA . ALA A 1 127 ? 431.074 554.404 440.079 1.00 66.22 127 ALA U CA 1
ATOM 908 C C . ALA A 1 127 ? 430.136 555.005 439.039 1.00 66.22 127 ALA U C 1
ATOM 909 O O . ALA A 1 127 ? 429.224 555.751 439.398 1.00 66.22 127 ALA U O 1
ATOM 911 N N . GLU A 1 128 ? 430.361 554.753 437.752 1.00 74.93 128 GLU U N 1
ATOM 912 C CA . GLU A 1 128 ? 429.448 555.287 436.744 1.00 74.93 128 GLU U CA 1
ATOM 913 C C . GLU A 1 128 ? 428.087 554.603 436.833 1.00 74.93 128 GLU U C 1
ATOM 914 O O . GLU A 1 128 ? 427.053 555.253 436.663 1.00 74.93 128 GLU U O 1
ATOM 920 N N . ASP A 1 129 ? 428.068 553.292 437.085 1.00 71.24 129 ASP U N 1
ATOM 921 C CA . ASP A 1 129 ? 426.809 552.558 437.133 1.00 71.24 129 ASP U CA 1
ATOM 922 C C . ASP A 1 129 ? 425.909 553.086 438.233 1.00 71.24 129 ASP U C 1
ATOM 923 O O . ASP A 1 129 ? 424.693 553.190 438.050 1.00 71.24 129 ASP U O 1
ATOM 928 N N . SER A 1 130 ? 426.481 553.401 439.392 1.00 72.08 130 SER U N 1
ATOM 929 C CA . SER A 1 130 ? 425.671 553.873 440.509 1.00 72.08 130 SER U CA 1
ATOM 930 C C . SER A 1 130 ? 424.976 555.186 440.173 1.00 72.08 130 SER U C 1
ATOM 931 O O . SER A 1 130 ? 423.800 555.369 440.500 1.00 72.08 130 SER U O 1
ATOM 934 N N . ASP A 1 131 ? 425.666 556.091 439.483 1.00 78.39 131 ASP U N 1
ATOM 935 C CA . ASP A 1 131 ? 425.112 557.415 439.212 1.00 78.39 131 ASP U CA 1
ATOM 936 C C . ASP A 1 131 ? 423.909 557.331 438.287 1.00 78.39 131 ASP U C 1
ATOM 937 O O . ASP A 1 131 ? 422.944 558.082 438.454 1.00 78.39 131 ASP U O 1
ATOM 942 N N . VAL A 1 132 ? 423.955 556.448 437.293 1.00 74.86 132 VAL U N 1
ATOM 943 C CA . VAL A 1 132 ? 422.816 556.292 436.399 1.00 74.86 132 VAL U CA 1
ATOM 944 C C . VAL A 1 132 ? 421.617 555.780 437.174 1.00 74.86 132 VAL U C 1
ATOM 945 O O . VAL A 1 132 ? 420.502 556.288 437.023 1.00 74.86 132 VAL U O 1
ATOM 949 N N . TYR A 1 133 ? 421.815 554.763 438.001 1.00 71.93 133 TYR U N 1
ATOM 950 C CA . TYR A 1 133 ? 420.696 554.258 438.773 1.00 71.93 133 TYR U CA 1
ATOM 951 C C . TYR A 1 133 ? 420.157 555.312 439.732 1.00 71.93 133 TYR U C 1
ATOM 952 O O . TYR A 1 133 ? 418.954 555.345 439.997 1.00 71.93 133 TYR U O 1
ATOM 961 N N . VAL A 1 134 ? 421.026 556.163 440.279 1.00 78.04 134 VAL U N 1
ATOM 962 C CA . VAL A 1 134 ? 420.571 557.243 441.157 1.00 78.04 134 VAL U CA 1
ATOM 963 C C . VAL A 1 134 ? 419.661 558.225 440.434 1.00 78.04 134 VAL U C 1
ATOM 964 O O . VAL A 1 134 ? 418.613 558.609 440.958 1.00 78.04 134 VAL U O 1
ATOM 968 N N . SER A 1 135 ? 420.021 558.648 439.225 1.00 79.94 135 SER U N 1
ATOM 969 C CA . SER A 1 135 ? 419.103 559.572 438.573 1.00 79.94 135 SER U CA 1
ATOM 970 C C . SER A 1 135 ? 417.878 558.869 438.034 1.00 79.94 135 SER U C 1
ATOM 971 O O . SER A 1 135 ? 416.859 559.518 437.797 1.00 79.94 135 SER U O 1
ATOM 974 N N . GLU A 1 136 ? 417.961 557.566 437.822 1.00 85.83 136 GLU U N 1
ATOM 975 C CA . GLU A 1 136 ? 416.796 556.835 437.367 1.00 85.83 136 GLU U CA 1
ATOM 976 C C . GLU A 1 136 ? 415.743 556.804 438.458 1.00 85.83 136 GLU U C 1
ATOM 977 O O . GLU A 1 136 ? 414.554 556.985 438.191 1.00 85.83 136 GLU U O 1
ATOM 983 N N . ILE A 1 137 ? 416.178 556.544 439.691 1.00 88.20 137 ILE U N 1
ATOM 984 C CA . ILE A 1 137 ? 415.297 556.405 440.846 1.00 88.20 137 ILE U CA 1
ATOM 985 C C . ILE A 1 137 ? 414.722 557.743 441.293 1.00 88.20 137 ILE U C 1
ATOM 986 O O . ILE A 1 137 ? 413.527 557.844 441.583 1.00 88.20 137 ILE U O 1
ATOM 991 N N . GLU A 1 138 ? 415.542 558.789 441.348 1.00 102.40 138 GLU U N 1
ATOM 992 C CA . GLU A 1 138 ? 415.045 560.073 441.833 1.00 102.40 138 GLU U CA 1
ATOM 993 C C . GLU A 1 138 ? 414.022 560.678 440.880 1.00 102.40 138 GLU U C 1
ATOM 994 O O . GLU A 1 138 ? 413.036 561.273 441.322 1.00 102.40 138 GLU U O 1
ATOM 1000 N N . GLU A 1 139 ? 414.239 560.569 439.576 1.00 108.35 139 GLU U N 1
ATOM 1001 C CA . GLU A 1 139 ? 413.229 561.059 438.648 1.00 108.35 139 GLU U CA 1
ATOM 1002 C C . GLU A 1 139 ? 411.984 560.191 438.688 1.00 108.35 139 GLU U C 1
ATOM 1003 O O . GLU A 1 139 ? 410.865 560.693 438.568 1.00 108.35 139 GLU U O 1
ATOM 1009 N N . ALA A 1 140 ? 412.158 558.892 438.883 1.00 107.07 140 ALA U N 1
ATOM 1010 C CA . ALA A 1 140 ? 411.046 557.995 439.149 1.00 107.07 140 ALA U CA 1
ATOM 1011 C C . ALA A 1 140 ? 410.357 558.256 440.476 1.00 107.07 140 ALA U C 1
ATOM 1012 O O . ALA A 1 140 ? 409.345 557.608 440.754 1.00 107.07 140 ALA U O 1
ATOM 1014 N N . ALA A 1 141 ? 410.902 559.115 441.327 1.00 121.83 141 ALA U N 1
ATOM 1015 C CA . ALA A 1 141 ? 410.131 559.637 442.448 1.00 121.83 141 ALA U CA 1
ATOM 1016 C C . ALA A 1 141 ? 409.308 560.863 442.092 1.00 121.83 141 ALA U C 1
ATOM 1017 O O . ALA A 1 141 ? 408.238 561.066 442.669 1.00 121.83 141 ALA U O 1
ATOM 1019 N N . ASP A 1 142 ? 409.775 561.687 441.157 1.00 136.36 142 ASP U N 1
ATOM 1020 C CA . ASP A 1 142 ? 409.033 562.888 440.782 1.00 136.36 142 ASP U CA 1
ATOM 1021 C C . ASP A 1 142 ? 407.811 562.575 439.931 1.00 136.36 142 ASP U C 1
ATOM 1022 O O . ASP A 1 142 ? 406.772 563.226 440.071 1.00 136.36 142 ASP U O 1
ATOM 1027 N N . ILE A 1 143 ? 407.904 561.583 439.050 1.00 136.08 143 ILE U N 1
ATOM 1028 C CA . ILE A 1 143 ? 406.703 561.126 438.376 1.00 136.08 143 ILE U CA 1
ATOM 1029 C C . ILE A 1 143 ? 405.820 560.336 439.316 1.00 136.08 143 ILE U C 1
ATOM 1030 O O . ILE A 1 143 ? 404.622 560.199 439.064 1.00 136.08 143 ILE U O 1
ATOM 1035 N N . LEU A 1 144 ? 406.363 559.829 440.416 1.00 145.18 144 LEU U N 1
ATOM 1036 C CA . LEU A 1 144 ? 405.502 559.317 441.471 1.00 145.18 144 LEU U CA 1
ATOM 1037 C C . LEU A 1 144 ? 404.742 560.403 442.228 1.00 145.18 144 LEU U C 1
ATOM 1038 O O . LEU A 1 144 ? 403.815 560.071 442.969 1.00 145.18 144 LEU U O 1
ATOM 1043 N N . ALA A 1 145 ? 405.112 561.675 442.091 1.00 181.89 145 ALA U N 1
ATOM 1044 C CA . ALA A 1 145 ? 404.325 562.804 442.591 1.00 181.89 145 ALA U CA 1
ATOM 1045 C C . ALA A 1 145 ? 403.739 563.645 441.453 1.00 181.89 145 ALA U C 1
ATOM 1046 O O . ALA A 1 145 ? 403.741 564.875 441.514 1.00 181.89 145 ALA U O 1
ATOM 1048 N N . GLY A 1 146 ? 403.261 562.996 440.385 1.00 236.45 146 GLY U N 1
ATOM 1049 C CA . GLY A 1 146 ? 402.739 563.683 439.207 1.00 236.45 146 GLY U CA 1
ATOM 1050 C C . GLY A 1 146 ? 401.342 564.269 439.308 1.00 236.45 146 GLY U C 1
ATOM 1051 O O . GLY A 1 146 ? 401.022 565.194 438.556 1.00 236.45 146 GLY U O 1
ATOM 1052 N N . ASP A 1 147 ? 400.519 563.789 440.235 1.00 297.50 147 ASP U N 1
ATOM 1053 C CA . ASP A 1 147 ? 399.116 564.187 440.411 1.00 297.50 147 ASP U CA 1
ATOM 1054 C C . ASP A 1 147 ? 398.797 565.650 440.759 1.00 297.50 147 ASP U C 1
ATOM 1055 O O . ASP A 1 147 ? 397.673 566.085 440.472 1.00 297.50 147 ASP U O 1
ATOM 1060 N N . PRO A 1 148 ? 399.711 566.458 441.331 1.00 298.90 148 PRO U N 1
ATOM 1061 C CA . PRO A 1 148 ? 399.405 567.896 441.481 1.00 298.90 148 PRO U CA 1
ATOM 1062 C C . PRO A 1 148 ? 398.901 568.560 440.216 1.00 298.90 148 PRO U C 1
ATOM 1063 O O . PRO A 1 148 ? 398.114 569.514 440.287 1.00 298.90 148 PRO U O 1
ATOM 1067 N N . GLU A 1 149 ? 399.337 568.085 439.057 1.00 315.78 149 GLU U N 1
ATOM 1068 C CA . GLU A 1 149 ? 398.863 568.636 437.798 1.00 315.78 149 GLU U CA 1
ATOM 1069 C C . GLU A 1 149 ? 397.382 568.353 437.569 1.00 315.78 149 GLU U C 1
ATOM 1070 O O . GLU A 1 149 ? 396.712 569.118 436.868 1.00 315.78 149 GLU U O 1
ATOM 1076 N N . ILE A 1 150 ? 396.846 567.286 438.156 1.00 320.32 150 ILE U N 1
ATOM 1077 C CA . ILE A 1 150 ? 395.408 567.053 438.057 1.00 320.32 150 ILE U CA 1
ATOM 1078 C C . ILE A 1 150 ? 394.655 567.891 439.081 1.00 320.32 150 ILE U C 1
ATOM 1079 O O . ILE A 1 150 ? 393.612 568.479 438.775 1.00 320.32 150 ILE U O 1
ATOM 1084 N N . ASP A 1 151 ? 395.171 567.959 440.306 1.00 324.63 151 ASP U N 1
ATOM 1085 C CA . ASP A 1 151 ? 394.498 568.701 441.367 1.00 324.63 151 ASP U CA 1
ATOM 1086 C C . ASP A 1 151 ? 394.385 570.182 441.028 1.00 324.63 151 ASP U C 1
ATOM 1087 O O . ASP A 1 151 ? 393.317 570.787 441.179 1.00 324.63 151 ASP U O 1
ATOM 1092 N N . LEU A 1 152 ? 395.469 570.776 440.534 1.00 329.33 152 LEU U N 1
ATOM 1093 C CA . LEU A 1 152 ? 395.441 572.175 440.135 1.00 329.33 152 LEU U CA 1
ATOM 1094 C C . LEU A 1 152 ? 394.577 572.427 438.908 1.00 329.33 152 LEU U C 1
ATOM 1095 O O . LEU A 1 152 ? 394.332 573.590 438.576 1.00 329.33 152 LEU U O 1
ATOM 1100 N N . GLY A 1 153 ? 394.111 571.382 438.237 1.00 349.33 153 GLY U N 1
ATOM 1101 C CA . GLY A 1 153 ? 393.383 571.553 436.999 1.00 349.33 153 GLY U CA 1
ATOM 1102 C C . GLY A 1 153 ? 391.882 571.385 437.120 1.00 349.33 153 GLY U C 1
ATOM 1103 O O . GLY A 1 153 ? 391.117 572.226 436.640 1.00 349.33 153 GLY U O 1
ATOM 1104 N N . ILE A 1 154 ? 391.447 570.318 437.792 1.00 360.87 154 ILE U N 1
ATOM 1105 C CA . ILE A 1 154 ? 390.025 570.010 437.869 1.00 360.87 154 ILE U CA 1
ATOM 1106 C C . ILE A 1 154 ? 389.251 570.923 438.812 1.00 360.87 154 ILE U C 1
ATOM 1107 O O . ILE A 1 154 ? 388.033 571.070 438.658 1.00 360.87 154 ILE U O 1
ATOM 1112 N N . ASP A 1 155 ? 389.911 571.564 439.766 1.00 386.05 155 ASP U N 1
ATOM 1113 C CA . ASP A 1 155 ? 389.246 572.479 440.682 1.00 386.05 155 ASP U CA 1
ATOM 1114 C C . ASP A 1 155 ? 389.757 573.898 440.484 1.00 386.05 155 ASP U C 1
ATOM 1115 O O . ASP A 1 155 ? 390.938 574.173 440.717 1.00 386.05 155 ASP U O 1
ATOM 1120 N N . VAL A 1 156 ? 388.870 574.793 440.049 1.00 433.62 156 VAL U N 1
ATOM 1121 C CA . VAL A 1 156 ? 389.243 576.180 439.791 1.00 433.62 156 VAL U CA 1
ATOM 1122 C C . VAL A 1 156 ? 388.215 577.137 440.386 1.00 433.62 156 VAL U C 1
ATOM 1123 O O . VAL A 1 156 ? 387.998 578.235 439.859 1.00 433.62 156 VAL U O 1
ATOM 1127 N N . THR A 1 157 ? 387.574 576.734 441.480 1.00 472.50 157 THR U N 1
ATOM 1128 C CA . THR A 1 157 ? 386.236 577.219 441.810 1.00 472.50 157 THR U CA 1
ATOM 1129 C C . THR A 1 157 ? 386.285 578.634 442.387 1.00 472.50 157 THR U C 1
ATOM 1130 O O . THR A 1 157 ? 386.807 578.854 443.484 1.00 472.50 157 THR U O 1
ATOM 1134 N N . ASP A 1 158 ? 385.762 579.599 441.623 1.00 496.65 158 ASP U N 1
ATOM 1135 C CA . ASP A 1 158 ? 385.742 581.001 442.042 1.00 496.65 158 ASP U CA 1
ATOM 1136 C C . ASP A 1 158 ? 384.722 581.259 443.146 1.00 496.65 158 ASP U C 1
ATOM 1137 O O . ASP A 1 158 ? 384.975 582.046 444.065 1.00 496.65 158 ASP U O 1
ATOM 1142 N N . GLU A 1 159 ? 383.565 580.599 443.059 1.00 506.54 159 GLU U N 1
ATOM 1143 C CA . GLU A 1 159 ? 382.356 581.006 443.777 1.00 506.54 159 GLU U CA 1
ATOM 1144 C C . GLU A 1 159 ? 382.588 581.293 445.252 1.00 506.54 159 GLU U C 1
ATOM 1145 O O . GLU A 1 159 ? 382.029 582.246 445.805 1.00 506.54 159 GLU U O 1
ATOM 1151 N N . LEU A 1 160 ? 383.434 580.501 445.894 1.00 507.99 160 LEU U N 1
ATOM 1152 C CA . LEU A 1 160 ? 383.796 580.690 447.291 1.00 507.99 160 LEU U CA 1
ATOM 1153 C C . LEU A 1 160 ? 384.393 582.052 447.604 1.00 507.99 160 LEU U C 1
ATOM 1154 O O . LEU A 1 160 ? 384.566 582.363 448.786 1.00 507.99 160 LEU U O 1
ATOM 1159 N N . ASN A 1 161 ? 384.703 582.879 446.604 1.00 515.28 161 ASN U N 1
ATOM 1160 C CA . ASN A 1 161 ? 384.989 584.271 446.930 1.00 515.28 161 ASN U CA 1
ATOM 1161 C C . ASN A 1 161 ? 383.788 584.965 447.554 1.00 515.28 161 ASN U C 1
ATOM 1162 O O . ASN A 1 161 ? 383.957 585.882 448.365 1.00 515.28 161 ASN U O 1
ATOM 1167 N N . GLN A 1 162 ? 382.573 584.533 447.222 1.00 518.76 162 GLN U N 1
ATOM 1168 C CA . GLN A 1 162 ? 381.421 584.956 448.008 1.00 518.76 162 GLN U CA 1
ATOM 1169 C C . GLN A 1 162 ? 381.523 584.430 449.427 1.00 518.76 162 GLN U C 1
ATOM 1170 O O . GLN A 1 162 ? 381.317 585.162 450.401 1.00 518.76 162 GLN U O 1
ATOM 1176 N N . LEU A 1 163 ? 381.862 583.153 449.553 1.00 517.50 163 LEU U N 1
ATOM 1177 C CA . LEU A 1 163 ? 382.007 582.532 450.858 1.00 517.5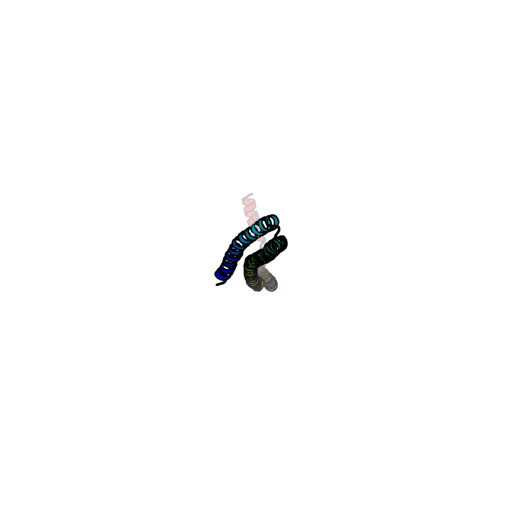0 163 LEU U CA 1
ATOM 1178 C C . LEU A 1 163 ? 383.133 583.169 451.658 1.00 517.50 163 LEU U C 1
ATOM 1179 O O . LEU A 1 163 ? 383.020 583.342 452.875 1.00 517.50 163 LEU U O 1
ATOM 1184 N N . GLU A 1 164 ? 384.221 583.542 450.989 1.00 517.94 164 GLU U N 1
ATOM 1185 C CA . GLU A 1 164 ? 385.205 584.430 451.599 1.00 517.94 164 GLU U CA 1
ATOM 1186 C C . GLU A 1 164 ? 384.602 585.771 451.993 1.00 517.94 164 GLU U C 1
ATOM 1187 O O 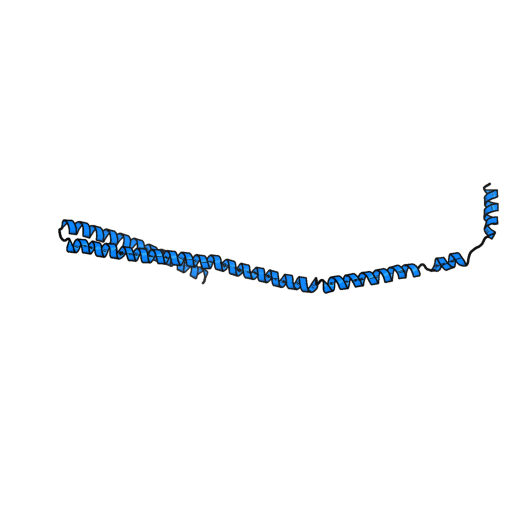. GLU A 1 164 ? 384.704 586.190 453.151 1.00 517.94 164 GLU U O 1
ATOM 1193 N N . THR A 1 165 ? 383.957 586.458 451.050 1.00 520.47 165 THR U N 1
ATOM 1194 C CA . THR A 1 165 ? 383.597 587.849 451.301 1.00 520.47 165 THR U CA 1
ATOM 1195 C C . THR A 1 165 ? 382.531 587.967 452.380 1.00 520.47 165 THR U C 1
ATOM 1196 O O . THR A 1 165 ? 382.491 588.971 453.099 1.00 520.47 165 THR U O 1
ATOM 1200 N N . GLU A 1 166 ? 381.674 586.956 452.521 1.00 522.09 166 GLU U N 1
ATOM 1201 C CA . GLU A 1 166 ? 380.702 586.961 453.607 1.00 522.09 166 GLU U CA 1
ATOM 1202 C C . GLU A 1 166 ? 381.368 586.693 454.951 1.00 522.09 166 GLU U C 1
ATOM 1203 O O . GLU A 1 166 ? 380.996 587.292 455.963 1.00 522.09 166 GLU U O 1
ATOM 1209 N N . LEU A 1 167 ? 382.357 585.800 454.980 1.00 521.55 167 LEU U N 1
ATOM 1210 C CA . LEU A 1 167 ? 383.243 585.701 456.133 1.00 521.55 167 LEU U CA 1
ATOM 1211 C C . LEU A 1 167 ? 384.032 586.983 456.342 1.00 521.55 167 LEU U C 1
ATOM 1212 O O . LEU A 1 167 ? 384.267 587.401 457.481 1.00 521.55 167 LEU U O 1
ATOM 1217 N N . LEU A 1 168 ? 384.425 587.638 455.254 1.00 521.95 168 LEU U N 1
ATOM 1218 C CA . LEU A 1 168 ? 385.299 588.795 455.382 1.00 521.95 168 LEU U CA 1
ATOM 1219 C C . LEU A 1 168 ? 384.530 590.018 455.847 1.00 521.95 168 LEU U C 1
ATOM 1220 O O . LEU A 1 168 ? 385.042 590.809 456.647 1.00 521.95 168 LEU U O 1
ATOM 1225 N N . LEU A 1 169 ? 383.293 590.178 455.384 1.00 524.15 169 LEU U N 1
ATOM 1226 C CA . LEU A 1 169 ? 382.446 591.193 455.988 1.00 524.15 169 LEU U CA 1
ATOM 1227 C C . LEU A 1 169 ? 382.004 590.777 457.386 1.00 524.15 169 LEU U C 1
ATOM 1228 O O . LEU A 1 169 ? 381.806 591.638 458.249 1.00 524.15 169 LEU U O 1
ATOM 1233 N N . SER A 1 170 ? 381.850 589.474 457.639 1.00 525.81 170 SER U N 1
ATOM 1234 C CA . SER A 1 170 ? 381.624 589.042 459.014 1.00 525.81 170 SER U CA 1
ATOM 1235 C C . SER A 1 170 ? 382.847 589.304 459.880 1.00 525.81 170 SER U C 1
ATOM 1236 O O . SER A 1 170 ? 382.723 589.773 461.017 1.00 525.81 170 SER U O 1
ATOM 1239 N N . GLN A 1 171 ? 384.038 589.026 459.354 1.00 523.83 171 GLN U N 1
ATOM 1240 C CA . GLN A 1 171 ? 385.247 589.415 460.066 1.00 523.83 171 GLN U CA 1
ATOM 1241 C C . GLN A 1 171 ? 385.382 590.930 460.111 1.00 523.83 171 GLN U C 1
ATOM 1242 O O . GLN A 1 171 ? 385.806 591.493 461.127 1.00 523.83 171 GLN U O 1
ATOM 1248 N N . GLY A 1 172 ? 385.027 591.602 459.022 1.00 525.77 172 GLY U N 1
ATOM 1249 C CA . GLY A 1 172 ? 384.913 593.046 459.012 1.00 525.77 172 GLY U CA 1
ATOM 1250 C C . GLY A 1 172 ? 383.646 593.534 459.682 1.00 525.77 172 GLY U C 1
ATOM 1251 O O . GLY A 1 172 ? 383.652 593.887 460.860 1.00 525.77 172 GLY U O 1
#

B-factor: mean 158.87, std 134.94, range [57.31, 525.81]

Radius of gyration: 51.86 Å; Cα contacts (8 Å, |Δi|>4): 47; chains: 1; bounding box: 154×70×34 Å

Foldseek 3Di:
DVVVVLVVLVVVLVVLVVVLVVLVVVLVVLQVVLVVCVVVVVNVVSVVSVVVSVVCVVVNVVSVVVNVVVVVVSVCCVVVVVVVVVVVVVVVVVVVVVVVCVVVPPVVVVVVVVVVVVVVVVVVVVVVVVVVCVVVVVPPDDDPPCVVVVVVVVVVVD

Nearest PDB structures (foldseek):
  8qhw-assembly1_E  TM=3.458E-01  e=4.238E-02  Synechocystis sp. PCC 6803
  9eon-assembly1_A  TM=3.484E-01  e=9.835E-02  Synechocystis sp. PCC 6803
  4whe-assembly1_A  TM=7.395E-01  e=2.063E+00  Escherichia coli K-12
  6zvs-assembly1_A  TM=6.602E-01  e=1.812E+00  Nostoc punctiforme

Secondary structure (DSSP, 8-state):
-HHHHHHHHHHHHHHHHHHHHHHHHHHHHHHHHHHHHHHHT-HHHHHHHHHHHHHHHHHHHHHHHHHHHHHHHHHHHHHHHHHHHHHHHHHHHHHHHHHHHHHS-HHHHHHHHHHHHHHHHHHHHHHHGGG-THHHHHHH----THHHHHHHHHHHH-

Sequence (158 aa):
EKANLITNAKVHIHKLNLVNRNYTKRAEISRKNAKIALRRGEKTRAKNFLIQYKSYNAKIDRSNNIRSKIERQIQAIEEGQLISQTGSIFEGIRDELKYIATEASPAKVAEIAEDSDVYVSEIEEAADILAGDPEIDLGIDVTDELNQLETELLLSQG